Protein AF-A0A182YS62-F1 (afdb_monomer)

Nearest PDB structures (foldseek):
  2qeo-assembly2_B  TM=9.757E-01  e=2.663E-10  Anopheles gambiae
  3dzt-assembly1_A  TM=8.417E-01  e=9.683E-04  Aedes aegypti
  7tvy-assembly3_C  TM=6.556E-01  e=1.198E-01  Culex quinquefasciatus
  7tvy-assembly4_D  TM=6.397E-01  e=1.393E-01  Culex quinquefasciatus
  7xyq-assembly1_B  TM=7.658E-01  e=3.823E+00  synthetic construct

Sequence (130 aa):
LKSKLCEVRQYKLFESQDMYNHIDCCMKAVGFVNNDGSGDYHKLIKLLDKIKKSRKHGENLETCVGQSKRAGANQRAYVYYKCLLNTNSAETFKMAFDLRELIKAGKLPEGSSYGPEVDRLIREIDDKIC

Foldseek 3Di:
DQVCVLVVLVVHDDDDLVVLQVLLVLCVLLPQADPLLAGDLVSPVVQLCLQPNDPVSNVQSVVLSVQLVPDDSSRSNVSSSVSCCPDPSNVSVSQSSLVSVCCSVVVDPPPDHGDPVSVVVSVVVSVVSD

Secondary structure (DSSP, 8-state):
-GGGHHHHHTT----SHHHHHHHHHHHHHHT-B-TTS-B-HHHHHHHHHHHS--HHHHHHHHHHHHHHHHS-TTTHHHHHHHHHHTSTTHHHHHHHHHHHHHHHTTSS-TT---SHHHHHHHHHHHHHH-

Mean predicted aligned error: 2.53 Å

Structure (mmCIF, N/CA/C/O backbone):
data_AF-A0A182YS62-F1
#
_entry.id   AF-A0A182YS62-F1
#
loop_
_atom_site.group_PDB
_atom_site.id
_atom_site.type_symbol
_atom_site.label_atom_id
_atom_site.label_alt_id
_atom_site.label_comp_id
_atom_site.label_asym_id
_atom_site.label_entity_id
_atom_site.label_seq_id
_atom_site.pdbx_PDB_ins_code
_atom_site.Cartn_x
_atom_site.Cartn_y
_atom_site.Cartn_z
_atom_site.occupancy
_atom_site.B_iso_or_equiv
_atom_site.auth_seq_id
_atom_site.auth_comp_id
_atom_site.auth_asym_id
_atom_site.auth_atom_id
_atom_site.pdbx_PDB_model_num
ATOM 1 N N . LEU A 1 1 ? -15.408 -7.970 7.403 1.00 80.94 1 LEU A N 1
ATOM 2 C CA . LEU A 1 1 ? -14.808 -7.562 6.097 1.00 80.94 1 LEU A CA 1
ATOM 3 C C . LEU A 1 1 ? -15.440 -8.143 4.822 1.00 80.94 1 LEU A C 1
ATOM 5 O O . LEU A 1 1 ? -15.455 -7.422 3.838 1.00 80.94 1 LEU A O 1
ATOM 9 N N . LYS A 1 2 ? -15.883 -9.414 4.778 1.00 79.25 2 LYS A N 1
ATOM 10 C CA . LYS A 1 2 ? -16.161 -10.144 3.514 1.00 79.25 2 LYS A CA 1
ATOM 11 C C . LYS A 1 2 ? -17.015 -9.395 2.474 1.00 79.25 2 LYS A C 1
ATOM 13 O O . LYS A 1 2 ? -16.681 -9.438 1.302 1.00 79.25 2 LYS A O 1
ATOM 18 N N . SER A 1 3 ? -18.061 -8.682 2.893 1.00 87.56 3 SER A N 1
ATOM 19 C CA . SER A 1 3 ? -18.944 -7.922 1.991 1.00 87.56 3 SER A CA 1
ATOM 20 C C . SER A 1 3 ? -18.338 -6.637 1.410 1.00 87.56 3 SER A C 1
ATOM 22 O O . SER A 1 3 ? -18.989 -6.001 0.594 1.00 87.56 3 SER A O 1
ATOM 24 N N . LYS A 1 4 ? -17.134 -6.239 1.844 1.00 90.56 4 LYS A N 1
ATOM 25 C CA . LYS A 1 4 ? -16.425 -5.025 1.403 1.00 90.56 4 LYS A CA 1
ATOM 26 C C . LYS A 1 4 ? -15.079 -5.328 0.739 1.00 90.56 4 LYS A C 1
ATOM 28 O O . LYS A 1 4 ? -14.199 -4.471 0.680 1.00 90.56 4 LYS A O 1
ATOM 33 N N . LEU A 1 5 ? -14.853 -6.585 0.355 1.00 90.88 5 LEU A N 1
ATOM 34 C CA . LEU A 1 5 ? -13.542 -7.030 -0.116 1.00 90.88 5 LEU A CA 1
ATOM 35 C C . LEU A 1 5 ? -13.136 -6.312 -1.410 1.00 90.88 5 LEU A C 1
ATOM 37 O O . LEU A 1 5 ? -11.973 -5.949 -1.554 1.00 90.88 5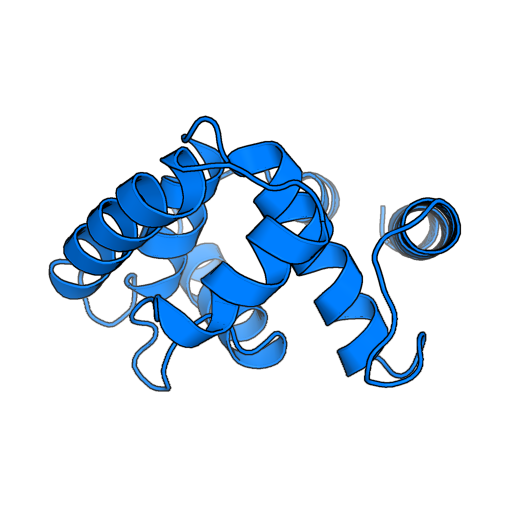 LEU A O 1
ATOM 41 N N . CYS A 1 6 ? -14.104 -6.029 -2.282 1.00 92.75 6 CYS A N 1
ATOM 42 C CA . CYS A 1 6 ? -13.921 -5.256 -3.507 1.00 92.75 6 CYS A CA 1
ATOM 43 C C . CYS A 1 6 ? -13.336 -3.874 -3.187 1.00 92.75 6 CYS A C 1
ATOM 45 O O . CYS A 1 6 ? -12.296 -3.484 -3.705 1.00 92.75 6 CYS A O 1
ATOM 47 N N . GLU A 1 7 ? -13.955 -3.142 -2.260 1.00 95.50 7 GLU A N 1
ATOM 48 C CA . GLU A 1 7 ? -13.479 -1.824 -1.854 1.00 95.50 7 GLU A CA 1
ATOM 49 C C . GLU A 1 7 ? -12.103 -1.863 -1.192 1.00 95.50 7 GLU A C 1
ATOM 51 O O . GLU A 1 7 ? -11.298 -0.959 -1.409 1.00 95.50 7 GLU A O 1
ATOM 56 N N . VAL A 1 8 ? -11.830 -2.898 -0.395 1.00 94.81 8 VAL A N 1
ATOM 57 C CA . VAL A 1 8 ? -10.525 -3.080 0.249 1.00 94.81 8 VAL A CA 1
ATOM 58 C C . VAL A 1 8 ? -9.426 -3.296 -0.791 1.00 94.81 8 VAL A C 1
ATOM 60 O O . VAL A 1 8 ? -8.386 -2.647 -0.692 1.00 94.81 8 VAL A O 1
ATOM 63 N N . ARG A 1 9 ? -9.664 -4.137 -1.809 1.00 95.69 9 ARG A N 1
ATOM 64 C CA . ARG A 1 9 ? -8.715 -4.364 -2.916 1.00 95.69 9 ARG A CA 1
ATOM 65 C C . ARG A 1 9 ? -8.504 -3.114 -3.771 1.00 95.69 9 ARG A C 1
ATOM 67 O O . ARG A 1 9 ? -7.408 -2.879 -4.253 1.00 95.69 9 ARG A O 1
ATOM 74 N N . GLN A 1 10 ? -9.503 -2.236 -3.838 1.00 95.94 10 GLN A N 1
ATOM 75 C CA . GLN A 1 10 ? -9.394 -0.908 -4.453 1.00 95.94 10 GLN A CA 1
ATOM 76 C C . GLN A 1 10 ? -8.823 0.163 -3.500 1.00 95.94 10 GLN A C 1
ATOM 78 O O . GLN A 1 10 ? -9.058 1.360 -3.680 1.00 95.94 10 GLN A O 1
ATOM 83 N N . TYR A 1 11 ? -8.079 -0.253 -2.469 1.00 97.44 11 TYR A N 1
ATOM 84 C CA . TYR A 1 11 ? -7.383 0.613 -1.515 1.00 97.44 11 TYR A CA 1
ATOM 85 C C . TYR A 1 11 ? -8.292 1.582 -0.730 1.00 97.44 11 TYR A C 1
ATOM 87 O O . TYR A 1 11 ? -7.808 2.576 -0.178 1.00 97.44 11 TYR A O 1
ATOM 95 N N . LYS A 1 12 ? -9.606 1.314 -0.623 1.00 96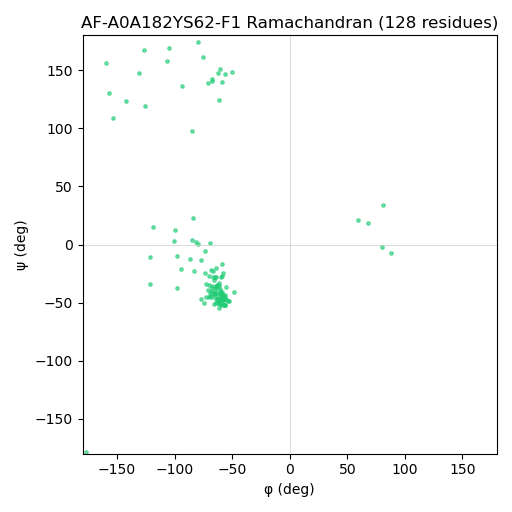.94 12 LYS A N 1
ATOM 96 C CA . LYS A 1 12 ? -10.492 2.140 0.212 1.00 96.94 12 LYS A CA 1
ATOM 97 C C . LYS A 1 12 ? -10.204 1.918 1.695 1.00 96.94 12 LYS A C 1
ATOM 99 O O . LYS A 1 12 ? -9.993 0.801 2.166 1.00 96.94 12 LYS A O 1
ATOM 104 N N . LEU A 1 13 ? -10.225 3.018 2.439 1.00 95.75 13 LEU A N 1
ATOM 105 C CA . LEU A 1 13 ? -9.910 3.052 3.862 1.00 95.75 13 LEU A CA 1
ATOM 106 C C . LEU A 1 13 ? -11.176 2.927 4.709 1.00 95.75 13 LEU A C 1
ATOM 108 O O . LEU A 1 13 ? -12.182 3.587 4.454 1.00 95.75 13 LEU A O 1
ATOM 112 N N . PHE A 1 14 ? -11.096 2.109 5.753 1.00 94.69 14 PHE A N 1
ATOM 113 C CA . PHE A 1 14 ? -12.194 1.831 6.668 1.00 94.69 14 PHE A CA 1
ATOM 114 C C . PHE A 1 14 ? -11.640 1.712 8.089 1.00 94.69 14 PHE A C 1
ATOM 116 O O . PHE A 1 14 ? -10.789 0.868 8.365 1.00 94.69 14 PHE A O 1
ATOM 123 N N . GLU A 1 15 ? -12.158 2.521 9.006 1.00 94.94 15 GLU A N 1
ATOM 124 C CA . GLU A 1 15 ? -11.750 2.497 10.411 1.00 94.94 15 GLU A CA 1
ATOM 125 C C . GLU A 1 15 ? -12.548 1.428 11.168 1.00 94.94 15 GLU A C 1
ATOM 127 O O . GLU A 1 15 ? -13.703 1.637 11.534 1.00 94.94 15 GLU A O 1
ATOM 132 N N . SER A 1 16 ? -11.962 0.243 11.355 1.00 95.62 16 SER A N 1
ATOM 133 C CA . SER A 1 16 ? -12.557 -0.840 12.151 1.00 95.62 16 SER A CA 1
ATOM 134 C C . SER A 1 16 ? -11.496 -1.844 12.597 1.00 95.62 16 SER A C 1
ATOM 136 O O . SER A 1 16 ? -10.475 -2.001 11.928 1.00 95.62 16 SER A O 1
ATOM 138 N N . GLN A 1 17 ? -11.752 -2.577 13.686 1.00 95.62 17 GLN A N 1
ATOM 139 C CA . GLN A 1 17 ? -10.796 -3.565 14.199 1.00 95.62 17 GLN A CA 1
ATOM 140 C C . GLN A 1 17 ? -10.498 -4.678 13.185 1.00 95.62 17 GLN A C 1
ATOM 142 O O . GLN A 1 17 ? -9.340 -5.063 13.023 1.00 95.62 17 GLN A O 1
ATOM 147 N N . ASP A 1 18 ? -11.515 -5.151 12.458 1.00 95.31 18 ASP A N 1
ATOM 148 C CA . ASP A 1 18 ? -11.328 -6.143 11.397 1.00 95.31 18 ASP A CA 1
ATOM 149 C C . ASP A 1 18 ? -10.358 -5.637 10.316 1.00 95.31 18 ASP A C 1
ATOM 151 O O . ASP A 1 18 ? -9.516 -6.394 9.836 1.00 95.31 18 ASP A O 1
ATOM 155 N N . MET A 1 19 ? -10.454 -4.358 9.937 1.00 96.50 19 MET A N 1
ATOM 156 C CA . MET A 1 19 ? -9.574 -3.745 8.935 1.00 96.50 19 MET A CA 1
ATOM 157 C C . MET A 1 19 ? -8.158 -3.557 9.450 1.00 96.50 19 MET A C 1
ATOM 159 O O . MET A 1 19 ? -7.212 -3.798 8.706 1.00 96.50 19 MET A O 1
ATOM 163 N N . TYR A 1 20 ? -7.998 -3.171 10.715 1.00 97.88 20 TYR A N 1
ATOM 164 C CA . TYR A 1 20 ? -6.677 -3.056 11.328 1.00 97.88 20 TYR A CA 1
ATOM 165 C C . TYR A 1 20 ? -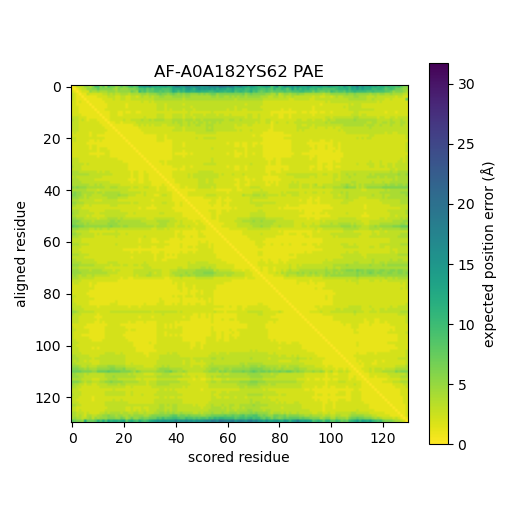5.959 -4.404 11.324 1.00 97.88 20 TYR A C 1
ATOM 167 O O . TYR A 1 20 ? -4.820 -4.488 10.868 1.00 97.88 20 TYR A O 1
ATOM 175 N N . ASN A 1 21 ? -6.661 -5.468 11.721 1.00 97.56 21 ASN A N 1
ATOM 176 C CA . ASN A 1 21 ? -6.131 -6.829 11.711 1.00 97.56 21 ASN A CA 1
ATOM 177 C C . ASN A 1 21 ? -5.838 -7.319 10.284 1.00 97.56 21 ASN A C 1
ATOM 179 O O . ASN A 1 21 ? -4.808 -7.945 10.039 1.00 97.56 21 ASN A O 1
ATOM 183 N N . HIS A 1 22 ? -6.733 -7.032 9.335 1.00 97.19 22 HIS A N 1
ATOM 184 C CA . HIS A 1 22 ? -6.560 -7.427 7.940 1.00 97.19 22 HIS A CA 1
ATOM 185 C C . HIS A 1 22 ? -5.341 -6.751 7.302 1.00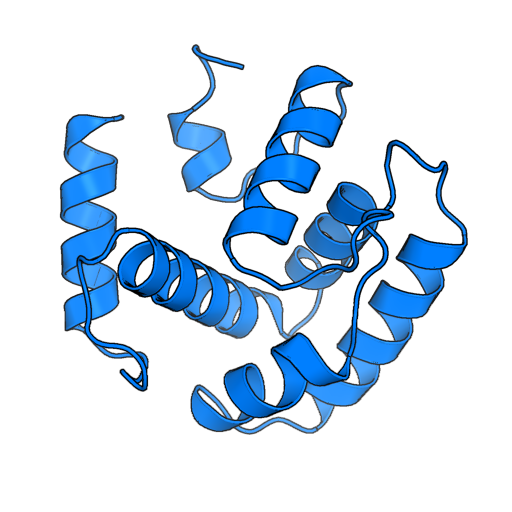 97.19 22 HIS A C 1
ATOM 187 O O . HIS A 1 22 ? -4.483 -7.438 6.753 1.00 97.19 22 HIS A O 1
ATOM 193 N N . ILE A 1 23 ? -5.221 -5.426 7.425 1.00 98.25 23 ILE A N 1
ATOM 194 C CA . ILE A 1 23 ? -4.092 -4.679 6.862 1.00 98.25 23 ILE A CA 1
ATOM 195 C C . ILE A 1 23 ? -2.784 -5.028 7.572 1.00 98.25 23 ILE A C 1
ATOM 197 O O . ILE A 1 23 ? -1.762 -5.136 6.904 1.00 98.25 23 ILE A O 1
ATOM 201 N N . ASP A 1 24 ? -2.791 -5.276 8.885 1.00 98.38 24 ASP A N 1
ATOM 202 C CA . ASP A 1 24 ? -1.606 -5.787 9.584 1.00 98.38 24 ASP A CA 1
ATOM 203 C C . ASP A 1 24 ? -1.128 -7.124 9.000 1.00 98.38 24 ASP A C 1
ATOM 205 O O . ASP A 1 24 ? 0.049 -7.264 8.661 1.00 98.38 24 ASP A O 1
ATOM 209 N N . CYS A 1 25 ? -2.049 -8.067 8.782 1.00 97.88 25 CYS A N 1
ATOM 210 C CA . CYS A 1 25 ? -1.747 -9.344 8.139 1.00 97.88 25 CYS A CA 1
ATOM 211 C C . CYS A 1 25 ? -1.169 -9.151 6.727 1.00 97.88 25 CYS A C 1
ATOM 213 O O . CYS A 1 25 ? -0.092 -9.666 6.419 1.00 97.88 25 CYS A O 1
ATOM 215 N N . CYS A 1 26 ? -1.834 -8.358 5.883 1.00 97.88 26 CYS A N 1
ATOM 216 C CA . CYS A 1 26 ? -1.405 -8.124 4.506 1.00 97.88 26 CYS A CA 1
ATOM 217 C C . CYS A 1 26 ? -0.047 -7.411 4.428 1.00 97.88 26 CYS A C 1
ATOM 219 O O . CYS A 1 26 ? 0.840 -7.867 3.709 1.00 97.88 26 CYS A O 1
ATOM 221 N N . MET A 1 27 ? 0.159 -6.342 5.205 1.00 98.31 27 MET A N 1
ATOM 222 C CA . MET A 1 27 ? 1.417 -5.584 5.228 1.00 98.31 27 MET A CA 1
ATOM 223 C C . MET A 1 27 ? 2.594 -6.443 5.705 1.00 98.31 27 MET A C 1
ATOM 225 O O . MET A 1 27 ? 3.715 -6.284 5.210 1.00 98.31 27 MET A O 1
ATOM 229 N N . LYS A 1 28 ? 2.358 -7.370 6.643 1.00 98.19 28 LYS A N 1
ATOM 230 C CA . LYS A 1 28 ? 3.357 -8.364 7.062 1.00 98.19 28 LYS A CA 1
ATOM 231 C C . LYS A 1 28 ? 3.632 -9.379 5.958 1.00 98.19 28 LYS A C 1
ATOM 233 O O . LYS A 1 28 ? 4.798 -9.645 5.677 1.00 98.19 28 LYS A O 1
ATOM 238 N N . ALA A 1 29 ? 2.593 -9.888 5.295 1.00 97.75 29 ALA A N 1
ATOM 239 C CA . ALA A 1 29 ? 2.721 -10.872 4.220 1.00 97.75 29 ALA A CA 1
ATOM 240 C C . ALA A 1 29 ? 3.559 -10.349 3.039 1.00 97.75 29 ALA A C 1
ATOM 242 O O . ALA A 1 29 ? 4.457 -11.046 2.561 1.00 97.75 29 ALA A O 1
ATOM 243 N N . VAL A 1 30 ? 3.339 -9.100 2.613 1.00 96.94 30 VAL A N 1
ATOM 244 C CA . VAL A 1 30 ? 4.142 -8.467 1.544 1.00 96.94 30 VAL A CA 1
ATOM 245 C C . VAL A 1 30 ? 5.521 -7.992 2.025 1.00 96.94 30 VAL A C 1
ATOM 247 O O . VAL A 1 30 ? 6.421 -7.739 1.214 1.00 96.94 30 VAL A O 1
ATOM 250 N N . GLY A 1 31 ? 5.717 -7.943 3.346 1.00 96.44 31 GLY A N 1
ATOM 251 C CA . GLY A 1 31 ? 6.977 -7.608 4.002 1.00 96.44 31 GLY A CA 1
ATOM 252 C C . GLY A 1 31 ? 7.253 -6.109 4.087 1.00 96.44 31 GLY A C 1
ATOM 253 O O . GLY A 1 31 ? 8.406 -5.712 3.981 1.00 96.44 31 GLY A O 1
ATOM 254 N N . PHE A 1 32 ? 6.232 -5.267 4.255 1.00 97.62 32 PHE A N 1
ATOM 255 C CA . PHE A 1 32 ? 6.377 -3.801 4.322 1.00 97.62 32 PHE A CA 1
ATOM 256 C C . PHE A 1 32 ? 6.405 -3.227 5.739 1.00 97.62 32 PHE A C 1
ATOM 258 O O . PHE A 1 32 ? 6.730 -2.054 5.925 1.00 97.62 32 PHE A O 1
ATOM 265 N 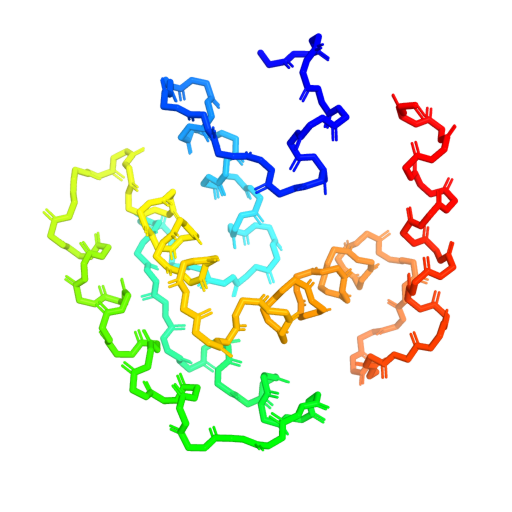N . VAL A 1 33 ? 6.101 -4.046 6.741 1.00 98.00 33 VAL A N 1
ATOM 266 C CA . VAL A 1 33 ? 6.157 -3.677 8.161 1.00 98.00 33 VAL A CA 1
ATOM 267 C C . VAL A 1 33 ? 7.002 -4.675 8.944 1.00 98.00 33 VAL A C 1
ATOM 269 O O . VAL A 1 33 ? 7.391 -5.733 8.442 1.00 98.00 33 VAL A O 1
ATOM 272 N N . ASN A 1 34 ? 7.337 -4.322 10.176 1.00 96.94 34 ASN A N 1
ATOM 273 C CA . ASN A 1 34 ? 7.970 -5.205 11.147 1.00 96.94 34 ASN A CA 1
ATOM 274 C C . ASN A 1 34 ? 6.952 -6.138 11.814 1.00 96.94 34 ASN A C 1
ATOM 276 O O . ASN A 1 34 ? 5.744 -6.021 11.616 1.00 96.94 34 ASN A O 1
ATOM 280 N N . ASN A 1 35 ? 7.444 -7.071 12.633 1.00 96.00 35 ASN A N 1
ATOM 281 C CA . ASN A 1 35 ? 6.591 -8.039 13.332 1.00 96.00 35 ASN A CA 1
ATOM 282 C C . ASN A 1 35 ? 5.570 -7.365 14.264 1.00 96.00 35 ASN A C 1
ATOM 284 O O . ASN A 1 35 ? 4.481 -7.895 14.470 1.00 96.00 35 ASN A O 1
ATOM 288 N N . ASP A 1 36 ? 5.890 -6.178 14.778 1.00 96.31 36 ASP A N 1
ATOM 289 C CA . ASP A 1 36 ? 5.004 -5.356 15.606 1.00 96.31 36 ASP A CA 1
ATOM 290 C C . ASP A 1 36 ? 4.041 -4.466 14.791 1.00 96.31 36 ASP A C 1
ATOM 292 O O . ASP A 1 36 ? 3.332 -3.645 15.365 1.00 96.31 36 ASP A O 1
ATOM 296 N N . GLY A 1 37 ? 4.052 -4.578 13.459 1.00 97.12 37 GLY A N 1
ATOM 297 C CA . GLY A 1 37 ? 3.240 -3.773 12.547 1.00 97.12 37 GLY A CA 1
ATOM 298 C C . GLY A 1 37 ? 3.797 -2.373 12.261 1.00 97.12 37 GLY A C 1
ATOM 299 O O . GLY A 1 37 ? 3.211 -1.642 11.467 1.00 97.12 37 GLY A O 1
ATOM 300 N N . SER A 1 38 ? 4.919 -1.963 12.864 1.00 96.88 38 SER A N 1
ATOM 301 C CA . SER A 1 38 ? 5.529 -0.663 12.556 1.00 96.88 38 SER A CA 1
ATOM 302 C C . SER A 1 38 ? 6.090 -0.624 11.133 1.00 96.88 38 SER A C 1
ATOM 304 O O . SER A 1 38 ? 6.647 -1.609 10.642 1.00 96.88 38 SER A O 1
ATOM 306 N N . GLY A 1 39 ? 5.949 0.522 10.463 1.00 95.56 39 GLY A N 1
ATOM 307 C CA . GLY A 1 39 ? 6.526 0.733 9.137 1.00 95.56 39 GLY A CA 1
ATOM 308 C C . GLY A 1 39 ? 8.051 0.642 9.155 1.00 95.56 39 GLY A C 1
ATOM 309 O O . GLY A 1 39 ? 8.697 1.047 10.125 1.00 95.56 39 GLY A O 1
ATOM 310 N N . ASP A 1 40 ? 8.627 0.157 8.056 1.00 93.12 40 ASP A N 1
ATOM 311 C CA . ASP A 1 40 ? 10.073 0.116 7.849 1.00 93.12 40 ASP A CA 1
ATOM 312 C C . ASP A 1 40 ? 10.443 0.811 6.533 1.00 93.12 40 ASP A C 1
ATOM 314 O O . ASP A 1 40 ? 10.033 0.401 5.444 1.00 93.12 40 ASP A O 1
ATOM 318 N N . TYR A 1 41 ? 11.248 1.866 6.652 1.00 97.00 41 TYR A N 1
ATOM 319 C CA . TYR A 1 41 ? 11.756 2.655 5.535 1.00 97.00 41 TYR A CA 1
ATOM 320 C C . TYR A 1 41 ? 12.524 1.799 4.516 1.00 97.00 41 TYR A C 1
ATOM 322 O O . TYR A 1 41 ? 12.298 1.886 3.306 1.00 97.00 41 TYR A O 1
ATOM 330 N N . HIS A 1 42 ? 13.431 0.943 4.995 1.00 95.06 42 HIS A N 1
ATOM 331 C CA . HIS A 1 42 ? 14.370 0.208 4.149 1.00 95.06 42 HIS A CA 1
ATOM 332 C C . HIS A 1 42 ? 13.701 -0.918 3.366 1.00 95.06 42 HIS A C 1
ATOM 334 O O . HIS A 1 42 ? 14.187 -1.276 2.290 1.00 95.06 42 HIS A O 1
ATOM 340 N N . LYS A 1 43 ? 12.571 -1.438 3.862 1.00 93.06 43 LYS A N 1
ATOM 341 C CA . LYS A 1 43 ? 11.793 -2.470 3.163 1.00 93.06 43 LYS A CA 1
ATOM 342 C C . LYS A 1 43 ? 11.125 -1.956 1.890 1.00 93.06 43 LYS A C 1
ATOM 344 O O . LYS A 1 43 ? 10.824 -2.760 1.013 1.00 93.06 43 LYS A O 1
ATOM 349 N N . LEU A 1 44 ? 10.912 -0.642 1.774 1.00 95.88 44 LEU A N 1
ATOM 350 C CA . LEU A 1 44 ? 10.082 -0.071 0.714 1.00 95.88 44 LEU A CA 1
ATOM 351 C C . LEU A 1 44 ? 10.811 0.946 -0.178 1.00 95.88 44 LEU A C 1
ATOM 353 O O . LEU A 1 44 ? 10.564 0.953 -1.381 1.00 95.88 44 LEU A O 1
ATOM 357 N N . ILE A 1 45 ? 11.755 1.743 0.343 1.00 97.62 45 ILE A N 1
ATOM 358 C CA . ILE A 1 45 ? 12.389 2.837 -0.426 1.00 97.62 45 ILE A CA 1
ATOM 359 C C . ILE A 1 45 ? 12.995 2.385 -1.761 1.00 97.62 45 ILE A C 1
ATOM 361 O O . ILE A 1 45 ? 12.706 2.970 -2.802 1.00 97.62 45 ILE A O 1
ATOM 365 N N . LYS A 1 46 ? 13.787 1.303 -1.755 1.00 95.94 46 LYS A N 1
ATOM 366 C CA . LYS A 1 46 ? 14.449 0.797 -2.969 1.00 95.94 46 LYS A CA 1
ATOM 367 C C . LYS A 1 46 ? 13.435 0.340 -4.013 1.00 95.94 46 LYS A C 1
ATOM 369 O O . LYS A 1 46 ? 13.686 0.476 -5.206 1.00 95.94 46 LYS A O 1
ATOM 374 N N . LEU A 1 47 ? 12.312 -0.218 -3.562 1.00 96.75 47 LEU A N 1
ATOM 375 C CA . LEU A 1 47 ? 11.260 -0.693 -4.446 1.00 96.75 47 LEU A CA 1
ATOM 376 C C . LEU A 1 47 ? 10.501 0.479 -5.072 1.00 96.75 47 LEU A C 1
ATOM 378 O O . LEU A 1 47 ? 10.319 0.485 -6.286 1.00 96.75 47 LEU A O 1
ATOM 382 N N . LEU A 1 48 ? 10.137 1.492 -4.279 1.00 98.12 48 LEU A N 1
ATOM 383 C CA . LEU A 1 48 ? 9.483 2.696 -4.798 1.00 98.12 48 LEU A CA 1
ATOM 384 C C . LEU A 1 48 ? 10.357 3.393 -5.843 1.00 98.12 48 LEU A C 1
ATOM 386 O O . LEU A 1 48 ? 9.893 3.645 -6.950 1.00 98.12 48 LEU A O 1
ATOM 390 N N . ASP A 1 49 ? 11.637 3.616 -5.537 1.00 97.19 49 ASP A N 1
ATOM 391 C CA . ASP A 1 49 ? 12.556 4.281 -6.466 1.00 97.19 49 ASP A CA 1
ATOM 392 C C . ASP A 1 49 ? 12.824 3.470 -7.740 1.00 97.19 49 ASP A C 1
ATOM 394 O O . ASP A 1 49 ? 13.055 4.059 -8.799 1.00 97.19 49 ASP A O 1
ATOM 398 N N . LYS A 1 50 ? 12.777 2.131 -7.661 1.00 96.81 50 LYS A N 1
ATOM 399 C CA . LYS A 1 50 ? 12.884 1.252 -8.836 1.00 96.81 50 LYS A CA 1
ATOM 400 C C . LYS A 1 50 ? 11.664 1.382 -9.752 1.00 96.81 50 LYS A C 1
ATOM 402 O O . LYS A 1 50 ? 11.827 1.320 -10.965 1.00 96.81 50 LYS A O 1
ATOM 407 N N . ILE A 1 51 ? 10.466 1.549 -9.188 1.00 97.44 51 ILE A N 1
ATOM 408 C CA . ILE A 1 51 ? 9.226 1.736 -9.958 1.00 97.44 51 ILE A CA 1
ATOM 409 C C . ILE A 1 51 ? 9.179 3.147 -10.546 1.00 97.44 51 ILE A C 1
ATOM 411 O O . ILE A 1 51 ? 8.951 3.326 -11.740 1.00 97.44 51 ILE A O 1
ATOM 415 N N . LYS A 1 52 ? 9.412 4.164 -9.714 1.00 96.94 52 LYS A N 1
ATOM 416 C CA . LYS A 1 52 ? 9.433 5.564 -10.128 1.00 96.94 52 LYS A CA 1
ATOM 417 C C . LYS A 1 52 ? 10.325 6.358 -9.188 1.00 96.94 52 LYS A C 1
ATOM 419 O O . LYS A 1 52 ? 9.949 6.633 -8.062 1.00 96.94 52 LYS A O 1
ATOM 424 N N . LYS A 1 53 ? 11.491 6.788 -9.661 1.00 96.25 53 LYS A N 1
ATOM 425 C CA . LYS A 1 53 ? 12.435 7.555 -8.839 1.00 96.25 53 LYS A CA 1
ATOM 426 C C . LYS A 1 53 ? 11.825 8.877 -8.365 1.00 96.25 53 LYS A C 1
ATOM 428 O O . LYS A 1 53 ? 11.423 9.703 -9.186 1.00 96.25 53 LYS A O 1
ATOM 433 N N . SER A 1 54 ? 11.813 9.116 -7.053 1.00 96.44 54 SER A N 1
ATOM 434 C CA . SER A 1 54 ? 11.341 10.383 -6.483 1.00 96.44 54 SER A CA 1
ATOM 435 C C . SER A 1 54 ? 11.918 10.636 -5.097 1.00 96.44 54 SER A C 1
ATOM 437 O O . SER A 1 54 ? 11.770 9.825 -4.189 1.00 96.44 54 SER A O 1
ATOM 439 N N . ARG A 1 55 ? 12.470 11.837 -4.876 1.00 93.44 55 ARG A N 1
ATOM 440 C CA . ARG A 1 55 ? 12.941 12.259 -3.542 1.00 93.44 55 ARG A CA 1
ATOM 441 C C . ARG A 1 55 ? 11.825 12.249 -2.492 1.00 93.44 55 ARG A C 1
ATOM 443 O O . ARG A 1 55 ? 12.095 12.024 -1.317 1.00 93.44 55 ARG A O 1
ATOM 450 N N . LYS A 1 56 ? 10.570 12.436 -2.917 1.00 96.62 56 LYS A N 1
ATOM 451 C CA . LYS A 1 56 ? 9.406 12.431 -2.022 1.00 96.62 56 LYS A CA 1
ATOM 452 C C . LYS A 1 56 ? 9.137 11.069 -1.388 1.00 96.62 56 LYS A C 1
ATOM 454 O O . LYS A 1 56 ? 8.540 11.030 -0.319 1.00 96.62 56 LYS A O 1
ATOM 459 N N . HIS A 1 57 ? 9.601 9.971 -1.988 1.00 97.81 57 HIS A N 1
ATOM 460 C CA . HIS A 1 57 ? 9.458 8.646 -1.387 1.00 97.81 57 HIS A CA 1
ATOM 461 C C . HIS A 1 57 ? 10.140 8.577 -0.022 1.00 97.81 57 HIS A C 1
ATOM 463 O O . HIS A 1 57 ? 9.522 8.116 0.932 1.00 97.81 57 HIS A O 1
ATOM 469 N N . GLY A 1 58 ? 11.358 9.113 0.094 1.00 97.56 58 GLY A N 1
ATOM 470 C CA . GLY A 1 58 ? 12.079 9.145 1.364 1.00 97.56 58 GLY A CA 1
ATOM 471 C C . GLY A 1 58 ? 11.336 9.942 2.441 1.00 97.56 58 GLY A C 1
ATOM 472 O O . GLY A 1 58 ? 11.001 9.397 3.489 1.00 97.56 58 GLY A O 1
ATOM 473 N N . GLU A 1 59 ? 10.993 11.199 2.138 1.00 98.00 59 GLU A N 1
ATOM 474 C CA . GLU A 1 59 ? 10.282 12.108 3.058 1.00 98.00 59 GLU A CA 1
ATOM 475 C C . GLU A 1 59 ? 8.949 11.514 3.561 1.00 98.00 59 GLU A C 1
ATOM 477 O O . GLU A 1 59 ? 8.622 11.573 4.752 1.00 98.00 59 GLU A O 1
ATOM 482 N N . ASN A 1 60 ? 8.177 10.902 2.657 1.00 98.50 60 ASN A N 1
ATOM 483 C CA . ASN A 1 60 ? 6.898 10.286 3.002 1.00 98.50 60 ASN A CA 1
ATOM 484 C C . ASN A 1 60 ? 7.083 9.037 3.868 1.00 98.50 60 ASN A C 1
ATOM 486 O O . ASN A 1 60 ? 6.349 8.859 4.839 1.00 98.50 60 ASN A O 1
ATOM 490 N N . LEU A 1 61 ? 8.066 8.187 3.552 1.00 98.44 61 LEU A N 1
ATOM 491 C CA . LEU A 1 61 ? 8.359 7.000 4.353 1.00 98.44 61 LEU A CA 1
ATOM 492 C C . LEU A 1 61 ? 8.786 7.386 5.770 1.00 98.44 61 LEU A C 1
ATOM 494 O O . LEU A 1 61 ? 8.241 6.837 6.722 1.00 98.44 61 LEU A O 1
ATOM 498 N N . GLU A 1 62 ? 9.694 8.350 5.933 1.00 98.06 62 GLU A N 1
ATOM 499 C CA . GLU A 1 62 ? 10.111 8.833 7.258 1.00 98.06 62 GLU A CA 1
ATOM 500 C C . GLU A 1 62 ? 8.915 9.331 8.078 1.00 98.06 62 GLU A C 1
ATOM 502 O O . GLU A 1 62 ? 8.722 8.925 9.231 1.00 98.06 62 GLU A O 1
ATOM 507 N N . THR A 1 63 ? 8.059 10.141 7.451 1.00 98.50 63 THR A N 1
ATOM 508 C CA . THR A 1 63 ? 6.838 10.667 8.072 1.00 98.50 63 THR A CA 1
ATOM 509 C C . THR A 1 63 ? 5.907 9.536 8.511 1.00 98.50 63 THR A C 1
ATOM 511 O O . THR A 1 63 ? 5.507 9.470 9.678 1.00 98.50 63 THR A O 1
ATOM 514 N N . CYS A 1 64 ? 5.586 8.611 7.606 1.00 98.62 64 CYS A N 1
ATOM 515 C CA . CYS A 1 64 ? 4.636 7.535 7.871 1.00 98.62 64 CYS A CA 1
ATOM 516 C C . CYS A 1 64 ? 5.179 6.496 8.863 1.00 98.62 64 CYS A C 1
ATOM 518 O O . CYS A 1 64 ? 4.427 6.007 9.711 1.00 98.62 64 CYS A O 1
ATOM 520 N N . VAL A 1 65 ? 6.483 6.201 8.839 1.00 98.44 65 VAL A N 1
ATOM 521 C CA . VAL A 1 65 ? 7.147 5.377 9.862 1.00 98.44 65 VAL A CA 1
ATOM 522 C C . VAL A 1 65 ? 6.995 6.038 11.232 1.00 98.44 65 VAL A C 1
ATOM 524 O O . VAL A 1 65 ? 6.567 5.382 12.186 1.00 98.44 65 VAL A O 1
ATOM 527 N N . GLY A 1 66 ? 7.268 7.342 11.332 1.00 98.06 66 GLY A N 1
ATOM 528 C CA . GLY A 1 66 ? 7.128 8.105 12.572 1.00 98.06 66 GLY A CA 1
ATOM 529 C C . GLY A 1 66 ? 5.699 8.137 13.125 1.00 98.06 66 GLY A C 1
ATOM 530 O O . GLY A 1 66 ? 5.525 8.107 14.346 1.00 98.06 66 GLY A O 1
ATOM 531 N N . GLN A 1 67 ? 4.684 8.176 12.258 1.00 98.38 67 GLN A N 1
ATOM 532 C CA . GLN A 1 67 ? 3.275 8.076 12.660 1.00 98.38 67 GLN A CA 1
ATOM 533 C C . GLN A 1 67 ? 2.926 6.666 13.149 1.00 98.38 67 GLN A C 1
ATOM 535 O O . GLN A 1 67 ? 2.339 6.516 14.219 1.00 98.38 67 GLN A O 1
ATOM 540 N N . SER A 1 68 ? 3.354 5.626 12.426 1.00 98.12 68 SER A N 1
ATOM 541 C CA . SER A 1 68 ? 3.070 4.231 12.791 1.00 98.12 68 SER A CA 1
ATOM 542 C C . SER A 1 68 ? 3.634 3.844 14.162 1.00 98.12 68 SER A C 1
ATOM 544 O O . SER A 1 68 ? 2.961 3.168 14.933 1.00 98.12 68 SER A O 1
ATOM 546 N N . LYS A 1 69 ? 4.832 4.329 14.521 1.00 96.19 69 LYS A N 1
ATOM 547 C CA . LYS A 1 69 ? 5.463 4.058 15.826 1.00 96.19 69 LYS A CA 1
ATOM 548 C C . LYS A 1 69 ? 4.712 4.686 17.003 1.00 96.19 69 LYS A C 1
ATOM 550 O O . LYS A 1 69 ? 4.785 4.162 18.111 1.00 96.19 69 LYS A O 1
ATOM 555 N N . ARG A 1 70 ? 4.004 5.794 16.765 1.00 97.06 70 ARG A N 1
ATOM 556 C CA . ARG A 1 70 ? 3.197 6.507 17.769 1.00 97.06 70 ARG A CA 1
ATOM 557 C C . ARG A 1 70 ? 1.776 5.952 17.903 1.00 97.06 70 ARG A C 1
ATOM 559 O O . ARG A 1 70 ? 1.082 6.311 18.848 1.00 97.06 70 ARG A O 1
ATOM 566 N N . ALA A 1 71 ? 1.344 5.100 16.976 1.00 97.06 71 ALA A N 1
ATOM 567 C CA . ALA A 1 71 ? 0.028 4.480 17.012 1.00 97.06 71 ALA A CA 1
ATOM 568 C C . ALA A 1 71 ? -0.058 3.349 18.052 1.00 97.06 71 ALA A C 1
ATOM 570 O O . ALA A 1 71 ? 0.955 2.764 18.460 1.00 97.06 71 ALA A O 1
ATOM 571 N N . GLY A 1 72 ? -1.293 2.999 18.428 1.00 95.94 72 GLY A N 1
ATOM 572 C CA . GLY A 1 72 ? -1.574 1.810 19.229 1.00 95.94 72 GLY A CA 1
ATOM 573 C C . GLY A 1 72 ? -1.022 0.545 18.564 1.00 95.94 72 GLY A C 1
ATOM 574 O O . GLY A 1 72 ? -0.974 0.450 17.337 1.00 95.94 72 GLY A O 1
ATOM 575 N N . ALA A 1 73 ? -0.585 -0.429 19.368 1.00 93.25 73 ALA A N 1
ATOM 576 C CA . ALA A 1 73 ? 0.114 -1.623 18.877 1.00 93.25 73 ALA A CA 1
ATOM 577 C C . ALA A 1 73 ? -0.681 -2.393 17.804 1.00 93.25 73 ALA A C 1
ATOM 579 O O . ALA A 1 73 ? -0.108 -2.851 16.823 1.00 93.25 73 ALA A O 1
ATOM 580 N N . ASN A 1 74 ? -2.006 -2.460 17.940 1.00 94.38 74 ASN A N 1
ATOM 581 C CA . ASN A 1 74 ? -2.913 -3.113 16.992 1.00 94.38 74 ASN A CA 1
ATOM 582 C C . ASN A 1 74 ? -3.285 -2.252 15.766 1.00 94.38 74 ASN A C 1
ATOM 584 O O . ASN A 1 74 ? -4.092 -2.686 14.952 1.00 94.38 74 ASN A O 1
ATOM 588 N N . GLN A 1 75 ? -2.744 -1.037 15.635 1.00 97.69 75 GLN A N 1
ATOM 589 C CA . GLN A 1 75 ? -3.073 -0.084 14.566 1.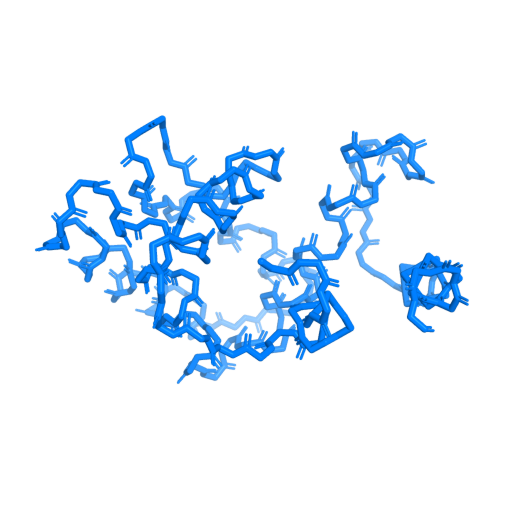00 97.69 75 GLN A CA 1
ATOM 590 C C . GLN A 1 75 ? -1.861 0.336 13.730 1.00 97.69 75 GLN A C 1
ATOM 592 O O . GLN A 1 75 ? -2.039 0.969 12.689 1.00 97.69 75 GLN A O 1
ATOM 597 N N . ARG A 1 76 ? -0.634 0.006 14.153 1.00 98.44 76 ARG A N 1
ATOM 598 C CA . ARG A 1 76 ? 0.607 0.518 13.544 1.00 98.44 76 ARG A CA 1
ATOM 599 C C . ARG A 1 76 ? 0.660 0.310 12.031 1.00 98.44 76 ARG A C 1
ATOM 601 O O . ARG A 1 76 ? 0.898 1.270 11.297 1.00 98.44 76 ARG A O 1
ATOM 608 N N . ALA A 1 77 ? 0.368 -0.906 11.572 1.00 98.50 77 ALA A N 1
ATOM 609 C CA . ALA A 1 77 ? 0.422 -1.248 10.153 1.00 98.50 77 ALA A CA 1
ATOM 610 C C . ALA A 1 77 ? -0.645 -0.504 9.347 1.00 98.50 77 ALA A C 1
ATOM 612 O O . ALA A 1 77 ? -0.355 0.022 8.274 1.00 98.50 77 ALA A O 1
ATOM 613 N N . TYR A 1 78 ? -1.861 -0.398 9.888 1.00 98.62 78 TYR A N 1
ATOM 614 C CA . TYR A 1 78 ? -2.940 0.349 9.249 1.00 98.62 78 TYR A CA 1
ATOM 615 C C . TYR A 1 78 ? -2.636 1.850 9.178 1.00 98.62 78 TYR A C 1
ATOM 617 O O . TYR A 1 78 ? -2.834 2.457 8.131 1.00 98.62 78 TYR A O 1
ATOM 625 N N . VAL A 1 79 ? -2.096 2.452 10.243 1.00 98.69 79 VAL A N 1
ATOM 626 C CA . VAL A 1 79 ? -1.676 3.864 10.242 1.00 98.69 79 VAL A CA 1
ATOM 627 C C . VAL A 1 79 ? -0.577 4.105 9.210 1.00 98.69 79 VAL A C 1
ATOM 629 O O . VAL A 1 79 ? -0.640 5.087 8.473 1.00 98.69 79 VAL A O 1
ATOM 632 N N . TYR A 1 80 ? 0.396 3.196 9.104 1.00 98.75 80 TYR A N 1
ATOM 633 C CA . TYR A 1 80 ? 1.442 3.271 8.085 1.00 98.75 80 TYR A CA 1
ATOM 634 C C . TYR A 1 80 ? 0.866 3.206 6.662 1.00 98.75 80 TYR A C 1
ATOM 636 O O . TYR A 1 80 ? 1.129 4.091 5.847 1.00 98.75 80 TYR A O 1
ATOM 644 N N . TYR A 1 81 ? 0.028 2.201 6.394 1.00 98.75 81 TYR A N 1
ATOM 645 C CA . TYR A 1 81 ? -0.664 1.991 5.121 1.00 98.75 81 TYR A CA 1
ATOM 646 C C . TYR A 1 81 ? -1.522 3.201 4.723 1.00 98.75 81 TYR A C 1
ATOM 648 O O . TYR A 1 81 ? -1.362 3.763 3.639 1.00 98.75 81 TYR A O 1
ATOM 656 N N . LYS A 1 82 ? -2.381 3.664 5.637 1.00 98.75 82 LYS A N 1
ATOM 657 C CA . LYS A 1 82 ? -3.233 4.842 5.455 1.00 98.75 82 LYS A CA 1
ATOM 658 C C . LYS A 1 82 ? -2.415 6.101 5.195 1.00 98.75 82 LYS A C 1
ATOM 660 O O . LYS A 1 82 ? -2.798 6.897 4.342 1.00 98.75 82 LYS A O 1
ATOM 665 N N . CYS A 1 83 ? -1.316 6.305 5.919 1.00 98.75 83 CYS A N 1
ATOM 666 C CA . CYS A 1 83 ? -0.449 7.458 5.705 1.00 98.75 83 CYS A CA 1
ATOM 667 C C . CYS A 1 83 ? 0.116 7.459 4.280 1.00 98.75 83 CYS A C 1
ATOM 669 O O . CYS A 1 83 ? -0.060 8.446 3.570 1.00 98.75 83 CYS A O 1
ATOM 671 N N . LEU A 1 84 ? 0.697 6.341 3.823 1.00 98.69 84 LEU A N 1
ATOM 672 C CA . LEU A 1 84 ? 1.284 6.234 2.481 1.00 98.69 84 LEU A CA 1
ATOM 673 C C . LEU A 1 84 ? 0.265 6.493 1.367 1.00 98.69 84 LEU A C 1
ATOM 675 O O . LEU A 1 84 ? 0.573 7.234 0.430 1.00 98.69 84 LEU A O 1
ATOM 679 N N . LEU A 1 85 ? -0.953 5.962 1.506 1.00 98.62 85 LEU A N 1
ATOM 680 C CA . LEU A 1 85 ? -2.048 6.191 0.558 1.00 98.62 85 LEU A CA 1
ATOM 681 C C . LEU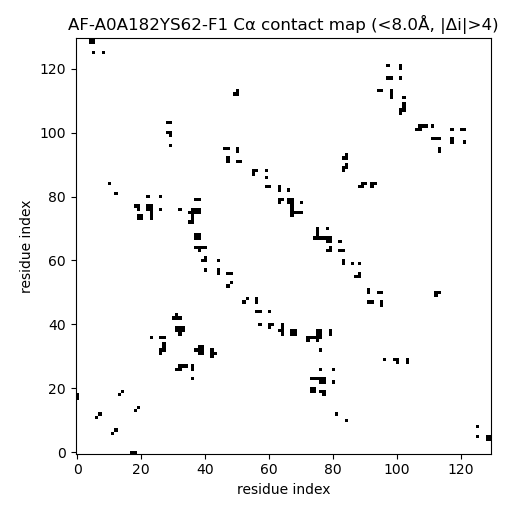 A 1 85 ? -2.519 7.648 0.478 1.00 98.62 85 LEU A C 1
ATOM 683 O O . LEU A 1 85 ? -3.116 8.030 -0.522 1.00 98.62 85 LEU A O 1
ATOM 687 N N . ASN A 1 86 ? -2.233 8.466 1.492 1.00 98.44 86 ASN A N 1
ATOM 688 C CA . ASN A 1 86 ? -2.562 9.894 1.511 1.00 98.44 86 ASN A CA 1
ATOM 689 C C . ASN A 1 86 ? -1.365 10.793 1.148 1.00 98.44 86 ASN A C 1
ATOM 691 O O . ASN A 1 86 ? -1.418 12.006 1.347 1.00 98.44 86 ASN A O 1
ATOM 695 N N . THR A 1 87 ? -0.278 10.224 0.618 1.00 98.31 87 THR A N 1
ATOM 696 C CA . THR A 1 87 ? 0.888 10.990 0.154 1.00 98.31 87 THR A CA 1
ATOM 697 C C . THR A 1 87 ? 0.953 11.077 -1.369 1.00 98.31 87 THR A C 1
ATOM 699 O O . THR A 1 87 ? 0.311 10.323 -2.093 1.00 98.31 87 THR A O 1
ATOM 702 N N . ASN A 1 88 ? 1.842 11.925 -1.887 1.00 96.94 88 ASN A N 1
ATOM 703 C CA . ASN A 1 88 ? 2.168 11.953 -3.320 1.00 96.94 88 ASN A CA 1
ATOM 704 C C . ASN A 1 88 ? 2.942 10.705 -3.812 1.00 96.94 88 ASN A C 1
ATOM 706 O O . ASN A 1 88 ? 3.314 10.632 -4.980 1.00 96.94 88 ASN A O 1
ATOM 710 N N . SER A 1 89 ? 3.207 9.734 -2.931 1.00 98.12 89 SER A N 1
ATOM 711 C CA . SER A 1 89 ? 3.782 8.426 -3.268 1.00 98.12 89 SER A CA 1
ATOM 712 C C . SER A 1 89 ? 2.737 7.313 -3.331 1.00 98.12 89 SER A C 1
ATOM 714 O O . SER A 1 89 ? 3.116 6.168 -3.564 1.00 98.12 89 SER A O 1
ATOM 716 N N . ALA A 1 90 ? 1.451 7.632 -3.139 1.00 98.44 90 ALA A N 1
ATOM 717 C CA . ALA A 1 90 ? 0.367 6.657 -3.069 1.00 98.44 90 ALA A CA 1
ATOM 718 C C . ALA A 1 90 ? 0.315 5.730 -4.290 1.00 98.44 90 ALA A C 1
ATOM 720 O O . ALA A 1 90 ? 0.269 4.518 -4.120 1.00 98.44 90 ALA A O 1
ATOM 721 N N . GLU A 1 91 ? 0.393 6.272 -5.508 1.00 98.38 91 GLU A N 1
ATOM 722 C CA . GLU A 1 91 ? 0.344 5.451 -6.725 1.00 98.38 91 GLU A CA 1
ATOM 723 C C . GLU A 1 91 ? 1.534 4.489 -6.812 1.00 98.38 91 GLU A C 1
ATOM 725 O O . GLU A 1 91 ? 1.340 3.288 -6.961 1.00 98.38 91 GLU A O 1
ATOM 730 N N . THR A 1 92 ? 2.764 4.968 -6.600 1.00 98.50 92 THR A N 1
ATOM 731 C CA . THR A 1 92 ? 3.949 4.092 -6.570 1.00 98.50 92 THR A CA 1
ATOM 732 C C . THR A 1 92 ? 3.860 3.046 -5.450 1.00 98.50 92 THR A C 1
ATOM 734 O O . THR A 1 92 ? 4.347 1.928 -5.603 1.00 98.50 92 THR A O 1
ATOM 737 N N . PHE A 1 93 ? 3.240 3.388 -4.317 1.00 98.62 93 PHE A N 1
ATOM 738 C CA . PHE A 1 93 ? 3.021 2.453 -3.217 1.00 98.62 93 PHE A CA 1
ATOM 739 C C . PHE A 1 93 ? 2.037 1.337 -3.585 1.00 98.62 93 PHE A C 1
ATOM 741 O O . PHE A 1 93 ? 2.355 0.179 -3.326 1.00 98.62 93 PHE A O 1
ATOM 748 N N . LYS A 1 94 ? 0.905 1.656 -4.226 1.00 98.69 94 LYS A N 1
ATOM 749 C CA . LYS A 1 94 ? -0.048 0.653 -4.738 1.00 98.69 94 LYS A CA 1
ATOM 750 C C . LYS A 1 94 ? 0.643 -0.300 -5.713 1.00 98.69 94 LYS A C 1
ATOM 752 O O . LYS A 1 94 ? 0.627 -1.506 -5.511 1.00 98.69 94 LYS A O 1
ATOM 757 N N . MET A 1 95 ? 1.398 0.254 -6.665 1.00 98.62 95 MET A N 1
ATOM 758 C CA . MET A 1 95 ? 2.194 -0.528 -7.618 1.00 98.62 95 MET A CA 1
ATOM 759 C C . MET A 1 95 ? 3.175 -1.484 -6.915 1.00 98.62 95 MET A C 1
ATOM 761 O O . MET A 1 95 ? 3.305 -2.657 -7.269 1.00 98.62 95 MET A O 1
ATOM 765 N N . ALA A 1 96 ? 3.879 -0.993 -5.891 1.00 98.31 96 ALA A N 1
ATOM 766 C CA . ALA A 1 96 ? 4.797 -1.804 -5.098 1.00 98.31 96 ALA A CA 1
ATOM 767 C C . ALA A 1 96 ? 4.071 -2.913 -4.324 1.00 98.31 96 ALA A C 1
ATOM 769 O O . ALA A 1 96 ? 4.595 -4.024 -4.217 1.00 98.31 96 ALA A O 1
ATOM 770 N N . PHE A 1 97 ? 2.896 -2.612 -3.777 1.00 98.56 97 PHE A N 1
ATOM 771 C CA . PHE A 1 97 ? 2.078 -3.554 -3.029 1.00 98.56 97 PHE A CA 1
ATOM 772 C C . PHE A 1 97 ? 1.574 -4.684 -3.929 1.00 98.56 97 PHE A C 1
ATOM 774 O O . PHE A 1 97 ? 1.847 -5.845 -3.630 1.00 98.56 97 PHE A O 1
ATOM 781 N N . ASP A 1 98 ? 0.975 -4.347 -5.068 1.00 98.56 98 ASP A N 1
ATOM 782 C CA . ASP A 1 98 ? 0.475 -5.288 -6.074 1.00 98.56 98 ASP A CA 1
ATOM 783 C C . ASP A 1 98 ? 1.574 -6.238 -6.573 1.00 98.56 98 ASP A C 1
ATOM 785 O O . ASP A 1 98 ? 1.423 -7.463 -6.585 1.00 98.56 98 ASP A O 1
ATOM 789 N N . LEU A 1 99 ? 2.746 -5.689 -6.911 1.00 98.50 99 LEU A N 1
ATOM 790 C CA . LEU A 1 99 ? 3.901 -6.493 -7.310 1.00 98.50 99 LEU A CA 1
ATOM 791 C C . LEU A 1 99 ? 4.307 -7.484 -6.211 1.00 98.50 99 LEU A C 1
ATOM 793 O O . LEU A 1 99 ? 4.620 -8.642 -6.496 1.00 98.50 99 LEU A O 1
ATOM 797 N N . ARG A 1 100 ? 4.329 -7.048 -4.947 1.00 98.00 100 ARG A N 1
ATOM 798 C CA . ARG A 1 100 ? 4.713 -7.920 -3.830 1.00 98.00 100 ARG A CA 1
ATOM 799 C C . ARG A 1 100 ? 3.646 -8.949 -3.496 1.00 98.00 100 ARG A C 1
ATOM 801 O O . ARG A 1 100 ? 4.031 -10.064 -3.152 1.00 98.00 100 ARG A O 1
ATOM 808 N N . GLU A 1 101 ? 2.364 -8.628 -3.640 1.00 97.88 101 GLU A N 1
ATOM 809 C CA . GLU A 1 101 ? 1.267 -9.595 -3.541 1.00 97.88 101 GLU A CA 1
ATOM 810 C C . GLU A 1 101 ? 1.482 -10.743 -4.534 1.00 97.88 101 GLU A C 1
ATOM 812 O O . GLU A 1 101 ? 1.543 -11.904 -4.127 1.00 97.88 101 GLU A O 1
ATOM 817 N N . LEU A 1 102 ? 1.705 -10.428 -5.813 1.00 98.38 102 LEU A N 1
ATOM 818 C CA . LEU A 1 102 ? 1.908 -11.437 -6.855 1.00 98.38 102 LEU A CA 1
ATOM 819 C C . LEU A 1 102 ? 3.170 -12.279 -6.636 1.00 98.38 102 LEU A C 1
ATOM 821 O O . LEU A 1 102 ? 3.123 -13.501 -6.792 1.00 98.38 102 LEU A O 1
ATOM 825 N N . ILE A 1 103 ? 4.288 -11.655 -6.247 1.00 98.06 103 ILE A N 1
ATOM 826 C CA . ILE A 1 103 ? 5.529 -12.382 -5.936 1.00 98.06 103 ILE A CA 1
ATOM 827 C C . ILE A 1 103 ? 5.301 -13.337 -4.758 1.00 98.06 103 ILE A C 1
ATOM 829 O O . ILE A 1 103 ? 5.658 -14.512 -4.827 1.00 98.06 103 ILE A O 1
ATOM 833 N N . LYS A 1 104 ? 4.666 -12.866 -3.678 1.00 97.12 104 LYS A N 1
ATOM 834 C CA . LYS A 1 104 ? 4.411 -13.689 -2.486 1.00 97.12 104 LYS A CA 1
ATOM 835 C C . LYS A 1 104 ? 3.376 -14.782 -2.710 1.00 97.12 104 LYS A C 1
ATOM 837 O O . LYS A 1 104 ? 3.473 -15.829 -2.079 1.00 97.12 104 LYS A O 1
ATOM 842 N N . ALA A 1 105 ? 2.452 -14.582 -3.643 1.00 96.31 105 ALA A N 1
ATOM 843 C CA . ALA A 1 105 ? 1.516 -15.603 -4.093 1.00 96.31 105 ALA A CA 1
ATOM 844 C C . ALA A 1 105 ? 2.124 -16.599 -5.105 1.00 96.31 105 ALA A C 1
ATOM 846 O O . ALA A 1 105 ? 1.411 -17.478 -5.591 1.00 96.31 105 ALA A O 1
ATOM 847 N N . GLY A 1 106 ? 3.408 -16.458 -5.468 1.00 97.06 106 GLY A N 1
ATOM 848 C CA . GLY A 1 106 ? 4.073 -17.305 -6.465 1.00 97.06 106 GLY A CA 1
ATOM 849 C C . GLY A 1 106 ? 3.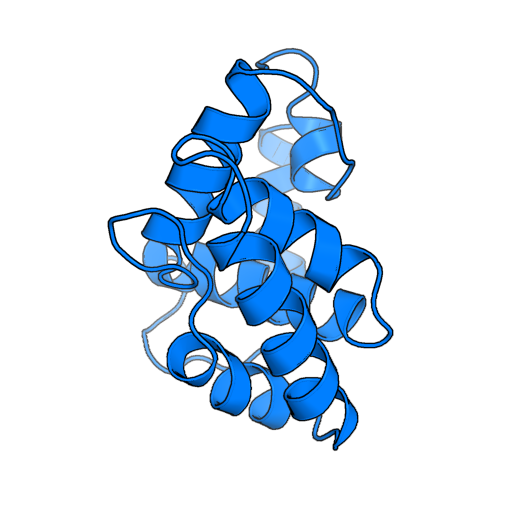548 -17.112 -7.892 1.00 97.06 106 GLY A C 1
ATOM 850 O O . GLY A 1 106 ? 3.737 -17.982 -8.738 1.00 97.06 106 GLY A O 1
ATOM 851 N N . LYS A 1 107 ? 2.858 -15.996 -8.162 1.00 97.19 107 LYS A N 1
ATOM 852 C CA . LYS A 1 107 ? 2.352 -15.629 -9.495 1.00 97.19 107 LYS A CA 1
ATOM 853 C C . LYS A 1 107 ? 3.411 -14.944 -10.351 1.00 97.19 107 LYS A C 1
ATOM 855 O O . LYS A 1 107 ? 3.302 -14.977 -11.569 1.00 97.19 107 LYS A O 1
ATOM 860 N N . LEU A 1 108 ? 4.427 -14.360 -9.715 1.00 97.75 108 LEU A N 1
ATOM 861 C CA . LEU A 1 108 ? 5.602 -13.787 -10.364 1.00 97.75 108 LEU A CA 1
ATOM 862 C C . LEU A 1 108 ? 6.887 -14.286 -9.682 1.00 97.75 108 LEU A C 1
ATOM 864 O O . LEU A 1 108 ? 6.885 -14.486 -8.464 1.00 97.75 108 LEU A O 1
ATOM 868 N N . PRO A 1 109 ? 7.999 -14.454 -10.422 1.00 97.12 109 PRO A N 1
ATOM 869 C CA . PRO A 1 109 ? 9.298 -14.776 -9.834 1.00 97.12 109 PRO A CA 1
ATOM 870 C C . PRO A 1 109 ? 9.796 -13.696 -8.863 1.00 97.12 109 PRO A C 1
ATOM 872 O O . PRO A 1 109 ? 9.534 -12.502 -9.052 1.00 97.12 109 PRO A O 1
ATOM 875 N N . GLU A 1 110 ? 10.596 -14.089 -7.868 1.00 94.88 110 GLU A N 1
ATOM 876 C CA . GLU A 1 110 ? 11.333 -13.130 -7.033 1.00 94.88 110 GLU A CA 1
ATOM 877 C C . GLU A 1 110 ? 12.259 -12.264 -7.913 1.00 94.88 110 GLU A C 1
ATOM 879 O O . GLU A 1 110 ? 12.876 -12.739 -8.865 1.00 94.88 110 GLU A O 1
ATOM 884 N N . GLY A 1 111 ? 12.341 -10.965 -7.611 1.00 91.50 111 GLY A N 1
ATOM 885 C CA . GLY A 1 111 ? 13.133 -9.997 -8.386 1.00 91.50 111 GLY A CA 1
ATOM 886 C C . GLY A 1 111 ? 12.408 -9.334 -9.566 1.00 91.50 111 GLY A C 1
ATOM 887 O O . GLY A 1 111 ? 12.944 -8.368 -10.125 1.00 91.50 111 GLY A O 1
ATOM 888 N N . SER A 1 112 ? 11.187 -9.778 -9.893 1.00 96.00 112 SER A N 1
ATOM 889 C CA . SER A 1 112 ? 10.315 -9.146 -10.894 1.00 96.00 112 SER A CA 1
ATOM 890 C C . SER A 1 112 ? 10.173 -7.633 -10.671 1.00 96.00 112 SER A C 1
ATOM 892 O O . SER A 1 112 ? 10.257 -7.130 -9.545 1.00 96.00 112 SER A O 1
ATOM 894 N N . SER A 1 113 ? 9.993 -6.890 -11.761 1.00 96.00 113 SER A N 1
ATOM 895 C CA . SER A 1 113 ? 9.772 -5.438 -11.736 1.00 96.00 113 SER A CA 1
ATOM 896 C C . SER A 1 113 ? 8.317 -5.127 -12.059 1.00 96.00 113 SER A C 1
ATOM 898 O O . SER A 1 113 ? 7.638 -5.936 -12.684 1.00 96.00 113 SER A O 1
ATOM 900 N N . TYR A 1 114 ? 7.848 -3.949 -11.652 1.00 97.62 114 TYR A N 1
ATOM 901 C CA . TYR A 1 114 ? 6.507 -3.512 -12.014 1.00 97.62 114 TYR A CA 1
ATOM 902 C C . TYR A 1 114 ? 6.412 -3.245 -13.521 1.00 97.62 114 TYR A C 1
ATOM 904 O O . TYR A 1 114 ? 7.337 -2.687 -14.113 1.00 97.62 114 TYR A O 1
ATOM 912 N N . GLY A 1 115 ? 5.291 -3.631 -14.123 1.00 96.25 115 GLY A N 1
ATOM 913 C CA . GLY A 1 115 ? 4.995 -3.450 -15.539 1.00 96.25 115 GLY A CA 1
ATOM 914 C C . GLY A 1 115 ? 3.582 -3.942 -15.875 1.00 96.25 115 GLY A C 1
ATOM 915 O O . GLY A 1 115 ? 2.895 -4.434 -14.981 1.00 96.25 115 GLY A O 1
ATOM 916 N N . PRO A 1 116 ? 3.158 -3.877 -17.151 1.00 97.12 116 PRO A N 1
ATOM 917 C CA . PRO A 1 116 ? 1.776 -4.170 -17.560 1.00 97.12 116 PRO A CA 1
ATOM 918 C C . PRO A 1 116 ? 1.265 -5.569 -17.185 1.00 97.12 116 PRO A C 1
ATOM 920 O O . PRO A 1 116 ? 0.064 -5.790 -17.053 1.00 97.12 116 PRO A O 1
ATOM 923 N N . GLU A 1 117 ? 2.170 -6.535 -17.013 1.00 97.75 117 GLU A N 1
ATOM 924 C CA . GLU A 1 117 ? 1.813 -7.876 -16.550 1.00 97.75 117 GLU A CA 1
ATOM 925 C C . GLU A 1 117 ? 1.252 -7.872 -15.122 1.00 97.75 117 GLU A C 1
ATOM 927 O O . GLU A 1 117 ? 0.310 -8.615 -14.848 1.00 97.75 117 GLU A O 1
ATOM 932 N N . VAL A 1 118 ? 1.783 -7.020 -14.236 1.00 98.12 118 VAL A N 1
ATOM 933 C CA . VAL A 1 118 ? 1.280 -6.870 -12.863 1.00 98.12 118 VAL A CA 1
ATOM 934 C C . VAL A 1 118 ? -0.166 -6.389 -12.898 1.00 98.12 118 VAL A C 1
ATOM 936 O O . VAL A 1 118 ? -1.025 -7.033 -12.301 1.00 98.12 118 VAL A O 1
ATOM 939 N N . ASP A 1 119 ? -0.448 -5.336 -13.671 1.00 97.62 119 ASP A N 1
ATOM 940 C CA . ASP A 1 119 ? -1.799 -4.777 -13.819 1.00 97.62 119 ASP A CA 1
ATOM 941 C C . ASP A 1 119 ? -2.792 -5.826 -14.330 1.00 97.62 119 ASP A C 1
ATOM 943 O O . ASP A 1 119 ? -3.893 -5.975 -13.799 1.00 97.62 119 ASP A O 1
ATOM 947 N N . ARG A 1 120 ? -2.389 -6.594 -15.351 1.00 98.06 120 ARG A N 1
ATOM 948 C CA . ARG A 1 120 ? -3.213 -7.669 -15.914 1.00 98.06 120 ARG A CA 1
ATOM 949 C C . ARG A 1 120 ? -3.516 -8.748 -14.873 1.00 98.06 120 ARG A C 1
ATOM 951 O O . ARG A 1 120 ? -4.666 -9.155 -14.744 1.00 98.06 120 ARG A O 1
ATOM 958 N N . LEU A 1 121 ? -2.501 -9.222 -14.150 1.00 97.94 121 LEU A N 1
ATOM 959 C CA . LEU A 1 121 ? -2.656 -10.300 -13.171 1.00 97.94 121 LEU A CA 1
ATOM 960 C C . LEU A 1 121 ? -3.487 -9.872 -11.960 1.00 97.94 121 LEU A C 1
ATOM 962 O O . LEU A 1 121 ? -4.316 -10.654 -11.501 1.00 97.94 121 LEU A O 1
ATOM 966 N N . ILE A 1 122 ? -3.296 -8.647 -11.459 1.00 97.25 122 ILE A N 1
ATOM 967 C CA . ILE A 1 122 ? -4.134 -8.099 -10.385 1.00 97.25 122 ILE A CA 1
ATOM 968 C C . ILE A 1 122 ? -5.581 -8.015 -10.844 1.00 97.25 122 ILE A C 1
ATOM 970 O O . ILE A 1 122 ? -6.455 -8.516 -10.146 1.00 97.25 122 ILE A O 1
ATOM 974 N N . ARG A 1 123 ? -5.836 -7.493 -12.048 1.00 96.12 123 ARG A N 1
ATOM 975 C CA . ARG A 1 123 ? -7.192 -7.437 -12.601 1.00 96.12 123 ARG A CA 1
ATOM 976 C C . ARG A 1 123 ? -7.839 -8.821 -12.707 1.00 96.12 123 ARG A C 1
ATOM 978 O O . ARG A 1 123 ? -8.979 -8.987 -12.304 1.00 96.12 123 ARG A O 1
ATOM 985 N N . GLU A 1 124 ? -7.111 -9.832 -13.181 1.00 96.25 124 GLU A N 1
ATOM 986 C CA . GLU A 1 124 ? -7.621 -11.211 -13.260 1.00 96.25 124 GLU A CA 1
ATOM 987 C C . GLU A 1 124 ? -7.924 -11.841 -11.891 1.00 96.25 124 GLU A C 1
ATOM 989 O O . GLU A 1 124 ? -8.738 -12.765 -11.801 1.00 96.25 124 GLU A O 1
ATOM 994 N N . ILE A 1 125 ? -7.228 -11.405 -10.838 1.00 94.88 125 ILE A N 1
ATOM 995 C CA . ILE A 1 125 ? -7.504 -11.812 -9.458 1.00 94.88 125 ILE A CA 1
ATOM 996 C C . ILE A 1 125 ? -8.730 -11.061 -8.939 1.00 94.88 125 ILE A C 1
ATOM 998 O O . ILE A 1 1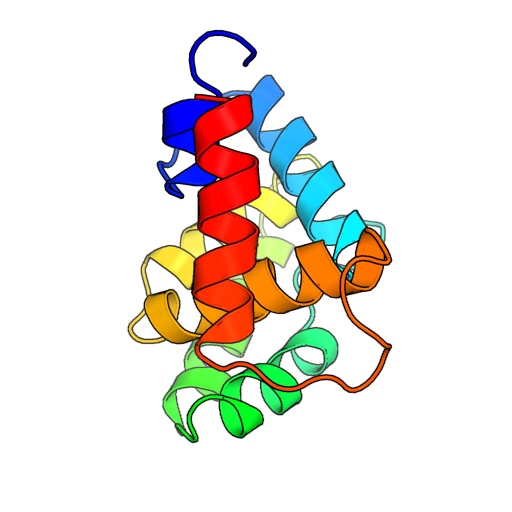25 ? -9.629 -11.695 -8.386 1.00 94.88 125 ILE A O 1
ATOM 1002 N N . ASP A 1 126 ? -8.779 -9.746 -9.146 1.00 93.62 126 ASP A N 1
ATOM 1003 C CA . ASP A 1 126 ? -9.884 -8.876 -8.750 1.00 93.62 126 ASP A CA 1
ATOM 1004 C C . ASP A 1 126 ? -11.196 -9.368 -9.364 1.00 93.62 126 ASP A C 1
ATOM 1006 O O . ASP A 1 126 ? -12.104 -9.691 -8.609 1.00 93.62 126 ASP A O 1
ATOM 1010 N N . ASP A 1 127 ? -11.255 -9.596 -10.680 1.00 93.62 127 ASP A N 1
ATOM 1011 C CA . ASP A 1 127 ? -12.457 -10.052 -11.406 1.00 93.62 127 ASP A CA 1
ATOM 1012 C C . ASP A 1 127 ? -13.024 -11.403 -10.898 1.00 93.62 127 ASP A C 1
ATOM 1014 O O . ASP A 1 127 ? -14.155 -11.777 -11.207 1.00 93.62 127 ASP A O 1
ATOM 1018 N N . LYS A 1 128 ? -12.240 -12.190 -10.143 1.00 90.81 128 LYS A N 1
ATOM 1019 C CA . LYS A 1 128 ? -12.687 -13.459 -9.528 1.00 90.81 128 LYS A CA 1
ATOM 1020 C C . LYS A 1 128 ? -13.166 -13.297 -8.092 1.00 90.81 128 LYS A C 1
ATOM 1022 O O . LYS A 1 128 ? -13.834 -14.188 -7.568 1.00 90.81 128 LYS A O 1
ATOM 1027 N N . ILE A 1 129 ? -12.745 -12.225 -7.433 1.00 87.38 129 ILE A N 1
ATOM 1028 C CA . ILE A 1 129 ? -13.048 -11.937 -6.033 1.00 87.38 129 ILE A CA 1
ATOM 1029 C C . ILE A 1 129 ? -14.219 -10.957 -5.935 1.00 87.38 129 ILE A C 1
ATOM 1031 O O . ILE A 1 129 ? -15.031 -11.089 -5.014 1.00 87.38 129 ILE A O 1
ATOM 1035 N N . CYS A 1 130 ? -14.282 -9.985 -6.849 1.00 83.06 130 CYS A N 1
ATOM 1036 C CA . CYS A 1 130 ? -15.228 -8.880 -6.859 1.00 83.06 130 CYS A CA 1
ATOM 1037 C C . CYS A 1 130 ? -15.922 -8.683 -8.204 1.00 83.06 130 CYS A C 1
ATOM 1039 O O . CYS A 1 130 ? -15.219 -8.674 -9.235 1.00 83.06 130 CYS A O 1
#

Radius of gyration: 14.04 Å; Cα contacts (8 Å, |Δi|>4): 150; chains: 1; bounding box: 33×30×37 Å

Organism: Anopheles stephensi (NCBI:txid30069)

InterPro domains:
  IPR006170 Pheromone/general odorant binding protein [PF01395] (5-86)
  IPR036728 Pheromone/general odorant binding protein superfamily [G3DSA:1.10.238.20] (1-130)
  IPR036728 Pheromone/general odorant binding protein superfamily [SSF47565] (4-88)

Solvent-accessible surface area (backbone atoms only — not comparable to full-atom values): 7189 Å² total; per-residue (Å²): 107,82,97,46,48,54,49,47,77,68,69,53,87,66,97,48,71,68,46,22,54,49,40,31,52,52,36,44,69,56,46,47,30,44,99,68,19,29,40,41,55,80,64,41,50,67,56,37,41,70,74,55,73,52,79,63,51,58,61,50,36,56,52,22,27,59,51,6,66,73,42,57,70,77,36,5,27,35,47,19,53,55,42,43,62,74,42,101,47,21,67,53,46,51,52,50,48,54,46,32,47,34,33,71,70,68,74,39,64,88,86,70,76,81,50,74,67,51,59,52,53,52,48,63,51,43,66,74,76,84

pLDDT: mean 96.37, std 3.16, range [79.25, 98.75]